Protein AF-A0A6I1NSP3-F1 (afdb_monomer_lite)

Radius of gyration: 12.03 Å; chains: 1; bounding box: 32×20×25 Å

Sequence (57 aa):
LLDYLCELCTEHGVEDPQRLARQLLILIDGAITVALVMGDHSDADNSQCMARKLLDL

Structure (mmCIF, N/CA/C/O backbone):
data_AF-A0A6I1NSP3-F1
#
_entry.id   AF-A0A6I1NSP3-F1
#
loop_
_atom_site.group_PDB
_atom_site.id
_atom_site.type_symbol
_atom_site.label_atom_id
_atom_site.label_alt_id
_atom_site.label_comp_id
_atom_site.label_asym_id
_atom_site.label_entity_id
_atom_site.label_seq_id
_atom_site.pdbx_PDB_ins_code
_atom_site.Cartn_x
_atom_site.Cartn_y
_atom_site.Cartn_z
_atom_site.occupancy
_atom_site.B_iso_or_equiv
_atom_site.auth_seq_id
_atom_site.auth_comp_id
_atom_site.auth_asym_id
_atom_site.auth_atom_id
_atom_site.pdbx_PDB_model_num
ATOM 1 N N . LEU A 1 1 ? 3.299 10.908 4.039 1.00 87.94 1 LEU A N 1
ATOM 2 C CA . LEU A 1 1 ? 2.995 9.617 3.377 1.00 87.94 1 LEU A CA 1
ATOM 3 C C . LEU A 1 1 ? 2.322 8.647 4.341 1.00 87.94 1 LEU A C 1
ATOM 5 O O . LEU A 1 1 ? 1.241 8.187 4.014 1.00 87.94 1 LEU A O 1
ATOM 9 N N . LEU A 1 2 ? 2.891 8.391 5.527 1.00 91.06 2 LEU A N 1
ATOM 10 C CA . LEU A 1 2 ? 2.244 7.537 6.534 1.00 91.06 2 LEU A CA 1
ATOM 11 C C . LEU A 1 2 ? 0.835 8.013 6.915 1.00 91.06 2 LEU A C 1
ATOM 13 O O . LEU A 1 2 ? -0.085 7.206 6.910 1.00 91.06 2 LEU A O 1
ATOM 17 N N . ASP A 1 3 ? 0.664 9.311 7.186 1.00 94.25 3 ASP A N 1
ATOM 18 C CA . ASP A 1 3 ? -0.642 9.873 7.565 1.00 94.25 3 ASP A CA 1
ATOM 19 C C . ASP A 1 3 ? -1.692 9.663 6.468 1.00 94.25 3 ASP A C 1
ATOM 21 O O . ASP A 1 3 ? -2.801 9.227 6.751 1.00 94.25 3 ASP A O 1
ATOM 25 N N . TYR A 1 4 ? -1.297 9.860 5.207 1.00 93.75 4 TYR A N 1
ATOM 26 C CA . TYR A 1 4 ? -2.145 9.603 4.043 1.00 93.75 4 TYR A CA 1
ATOM 27 C C . TY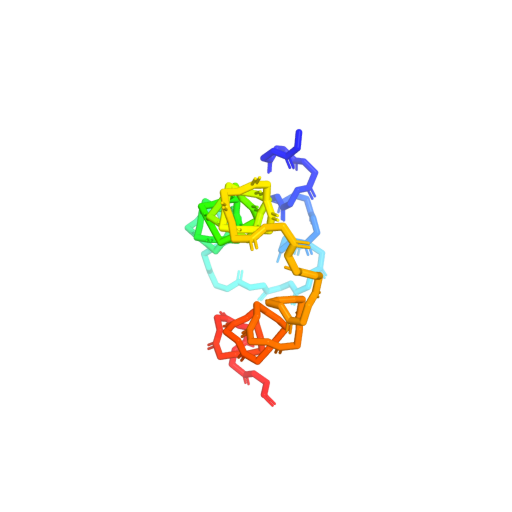R A 1 4 ? -2.516 8.119 3.904 1.00 93.75 4 TYR A C 1
ATOM 29 O O . TYR A 1 4 ? -3.669 7.782 3.665 1.00 93.75 4 TYR A O 1
ATOM 37 N N . LEU A 1 5 ? -1.556 7.208 4.095 1.00 93.38 5 LEU A N 1
ATOM 38 C CA . LEU A 1 5 ? -1.838 5.769 4.082 1.00 93.38 5 LEU A CA 1
ATOM 39 C C . LEU A 1 5 ? -2.763 5.367 5.235 1.00 93.38 5 LEU A C 1
ATOM 41 O O . LEU A 1 5 ? -3.608 4.496 5.061 1.00 93.38 5 LEU A O 1
ATOM 45 N N . CYS A 1 6 ? -2.620 5.994 6.402 1.00 94.06 6 CYS A N 1
ATOM 46 C CA . CYS A 1 6 ? -3.483 5.746 7.550 1.00 94.06 6 CYS A CA 1
ATOM 47 C C . CYS A 1 6 ? -4.909 6.239 7.293 1.00 94.06 6 CYS A C 1
ATOM 49 O O . CYS A 1 6 ? -5.856 5.521 7.610 1.00 94.06 6 CYS A O 1
ATOM 51 N N . GLU A 1 7 ? -5.064 7.423 6.699 1.00 94.94 7 GLU A N 1
ATOM 52 C CA . GLU A 1 7 ? -6.353 7.962 6.254 1.00 94.94 7 GLU A CA 1
ATOM 53 C C . GLU A 1 7 ? -7.020 7.002 5.262 1.00 94.94 7 GLU A C 1
ATOM 55 O O . GLU A 1 7 ? -8.126 6.535 5.519 1.00 94.94 7 GLU A O 1
ATOM 60 N N . LEU A 1 8 ? -6.293 6.566 4.229 1.00 92.44 8 LEU A N 1
ATOM 61 C CA . LEU A 1 8 ? -6.789 5.610 3.238 1.00 92.44 8 LEU A CA 1
ATOM 62 C C . LEU A 1 8 ? -7.198 4.259 3.858 1.00 92.44 8 LEU A C 1
ATOM 64 O O . LEU A 1 8 ? -8.254 3.714 3.540 1.00 92.44 8 LEU A O 1
ATOM 68 N N . CYS A 1 9 ? -6.388 3.708 4.770 1.00 91.56 9 CYS A N 1
ATOM 69 C CA . CYS A 1 9 ? -6.727 2.463 5.472 1.00 91.56 9 CYS A CA 1
ATOM 70 C C . CYS A 1 9 ? -7.955 2.635 6.383 1.00 91.56 9 CYS A C 1
ATOM 72 O O . CYS A 1 9 ? -8.723 1.692 6.570 1.00 91.56 9 CYS A O 1
ATOM 74 N N . THR A 1 10 ? -8.145 3.834 6.939 1.00 91.81 10 THR A N 1
ATOM 75 C CA . THR A 1 10 ? -9.304 4.167 7.775 1.00 91.81 10 THR A CA 1
ATOM 76 C C . THR A 1 10 ? -10.570 4.263 6.925 1.00 91.81 10 THR A C 1
ATOM 78 O O . THR A 1 10 ? -11.584 3.669 7.283 1.00 91.81 10 THR A O 1
ATOM 81 N N . GLU A 1 11 ? -10.510 4.937 5.774 1.00 92.62 11 GLU A N 1
ATOM 82 C CA . GLU A 1 11 ? -11.623 5.034 4.817 1.00 92.62 11 GLU A CA 1
ATOM 83 C C . GLU A 1 11 ? -12.051 3.664 4.271 1.00 92.62 11 GLU A C 1
ATOM 85 O O . GLU A 1 11 ? -13.235 3.429 4.030 1.00 92.62 11 GLU A O 1
ATOM 90 N N . HIS A 1 12 ? -11.103 2.735 4.126 1.00 88.44 12 HIS A N 1
ATOM 91 C CA . HIS A 1 12 ? -11.374 1.360 3.707 1.00 88.44 12 HIS A CA 1
ATOM 92 C C . HIS A 1 12 ? -11.862 0.427 4.826 1.00 88.44 12 HIS A C 1
ATOM 94 O O . HIS A 1 12 ? -12.160 -0.734 4.548 1.00 88.44 12 HIS A O 1
ATOM 100 N N . GLY A 1 13 ? -11.993 0.908 6.067 1.00 89.12 13 GLY A N 1
ATOM 101 C CA . GLY A 1 13 ? -12.543 0.119 7.174 1.00 89.12 13 GLY A CA 1
ATOM 102 C C . GLY A 1 13 ? -11.637 -1.024 7.640 1.00 89.12 13 GLY A C 1
ATOM 103 O O . GLY A 1 13 ? -12.131 -2.033 8.140 1.00 89.12 13 GLY A O 1
ATOM 104 N N . VAL A 1 14 ? -10.322 -0.884 7.463 1.00 90.50 14 VAL A N 1
ATOM 105 C CA . VAL A 1 14 ? -9.330 -1.867 7.918 1.00 90.50 14 VAL A CA 1
ATOM 106 C C . VAL A 1 14 ? -9.341 -1.945 9.449 1.00 90.50 14 VAL A C 1
ATOM 108 O O . VAL A 1 14 ? -9.448 -0.923 10.122 1.00 90.50 14 VAL A O 1
ATOM 111 N N . GLU A 1 15 ? -9.203 -3.151 10.008 1.00 88.12 15 GLU A N 1
ATOM 112 C CA . GLU A 1 15 ? -9.295 -3.401 11.457 1.00 88.12 15 GLU A CA 1
ATOM 113 C C . GLU A 1 15 ? -8.206 -2.672 12.273 1.00 88.12 15 GLU A C 1
ATOM 115 O O . GLU A 1 15 ? -8.475 -2.157 13.357 1.00 88.12 15 GLU A O 1
ATOM 120 N N . ASP A 1 16 ? -6.989 -2.562 11.728 1.00 91.94 16 ASP A N 1
ATOM 121 C CA . ASP A 1 16 ? -5.887 -1.775 12.300 1.00 91.94 16 ASP A CA 1
ATOM 122 C C . ASP A 1 16 ? -5.233 -0.894 11.213 1.00 91.94 16 ASP A C 1
ATOM 124 O O . ASP A 1 16 ? -4.210 -1.269 10.617 1.00 91.94 16 ASP A O 1
ATOM 128 N N . PRO A 1 17 ? -5.812 0.292 10.930 1.00 90.38 17 PRO A N 1
ATOM 129 C CA . PRO A 1 17 ? -5.352 1.174 9.859 1.00 90.38 17 PRO A CA 1
ATOM 130 C C . PRO A 1 17 ? -3.908 1.632 10.039 1.00 90.38 17 PRO A C 1
ATOM 132 O O . PRO A 1 17 ? -3.159 1.757 9.073 1.00 90.38 17 PRO A O 1
ATOM 135 N N . GLN A 1 18 ? -3.490 1.852 11.287 1.00 93.06 18 GLN A N 1
ATOM 136 C CA . GLN A 1 18 ? -2.140 2.310 11.585 1.00 93.06 18 GLN A CA 1
ATOM 137 C C . GLN A 1 18 ? -1.104 1.220 11.320 1.00 93.06 18 GLN A C 1
ATOM 139 O O . GLN A 1 18 ? -0.014 1.506 10.818 1.00 93.06 18 GLN A O 1
ATOM 144 N N . ARG A 1 19 ? -1.407 -0.033 11.675 1.00 93.44 19 ARG A N 1
ATOM 145 C CA . ARG A 1 19 ? -0.513 -1.159 11.398 1.00 93.44 19 ARG A CA 1
ATOM 146 C C . ARG A 1 19 ? -0.371 -1.395 9.907 1.00 93.44 19 ARG A C 1
ATOM 148 O O . ARG A 1 19 ? 0.767 -1.491 9.444 1.00 93.44 19 ARG A O 1
ATOM 155 N N . LEU A 1 20 ? -1.479 -1.419 9.174 1.00 92.69 20 LEU A N 1
ATOM 156 C CA . LEU A 1 20 ? -1.435 -1.615 7.733 1.00 92.69 20 LEU A CA 1
ATOM 157 C C . LEU A 1 20 ? -0.698 -0.468 7.030 1.00 92.69 20 LEU A C 1
ATOM 159 O O . LEU A 1 20 ? 0.188 -0.719 6.218 1.00 92.69 20 LEU A O 1
ATOM 163 N N . ALA A 1 21 ? -0.968 0.786 7.402 1.00 93.56 21 ALA A N 1
ATOM 164 C CA . ALA A 1 21 ? -0.282 1.945 6.835 1.00 93.56 21 ALA A CA 1
ATOM 165 C C . ALA A 1 21 ? 1.242 1.890 7.034 1.00 93.56 21 ALA A C 1
ATOM 167 O O . ALA A 1 21 ? 1.999 2.210 6.117 1.00 93.56 21 ALA A O 1
ATOM 168 N N . ARG A 1 22 ? 1.713 1.426 8.201 1.00 94.25 22 ARG A N 1
ATOM 169 C CA . ARG A 1 22 ? 3.149 1.202 8.446 1.00 94.25 22 ARG A CA 1
ATOM 170 C C . ARG A 1 22 ? 3.720 0.096 7.559 1.00 94.25 22 ARG A C 1
ATOM 172 O O . ARG A 1 22 ? 4.814 0.258 7.028 1.00 94.25 22 ARG A O 1
ATOM 179 N N . GLN A 1 23 ? 3.000 -1.012 7.391 1.00 92.69 23 GLN A N 1
ATOM 180 C CA . GLN A 1 23 ? 3.436 -2.118 6.531 1.00 92.69 23 GLN A CA 1
ATOM 181 C C . GLN A 1 23 ? 3.500 -1.698 5.056 1.00 92.69 23 GLN A C 1
ATOM 183 O O . GLN A 1 23 ? 4.471 -2.020 4.374 1.00 92.69 23 GLN A O 1
ATOM 188 N N . LEU A 1 24 ? 2.514 -0.928 4.587 1.00 92.12 24 LEU A N 1
ATOM 189 C CA . LEU A 1 24 ? 2.495 -0.357 3.241 1.00 92.12 24 LEU A CA 1
ATOM 190 C C . LEU A 1 24 ? 3.647 0.626 3.026 1.00 92.12 24 LEU A C 1
ATOM 192 O O . LEU A 1 24 ? 4.287 0.581 1.982 1.00 92.12 24 LEU A O 1
ATOM 196 N N . LEU A 1 25 ? 3.959 1.472 4.012 1.00 93.00 25 LEU A N 1
ATOM 197 C CA . LEU A 1 25 ? 5.085 2.399 3.911 1.00 93.00 25 LEU A CA 1
ATOM 198 C C . LEU A 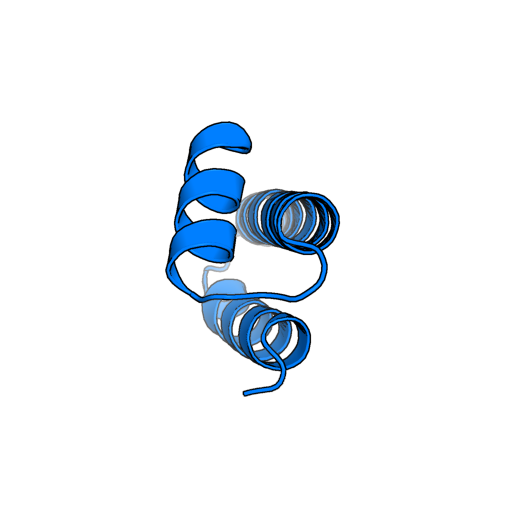1 25 ? 6.424 1.661 3.771 1.00 93.00 25 LEU A C 1
ATOM 200 O O . LEU A 1 25 ? 7.206 1.989 2.886 1.00 93.00 25 LEU A O 1
ATOM 204 N N . ILE A 1 26 ? 6.652 0.627 4.589 1.00 92.94 26 ILE A N 1
ATOM 205 C CA . ILE A 1 26 ? 7.856 -0.216 4.496 1.00 92.94 26 ILE A CA 1
ATOM 206 C C . ILE A 1 26 ? 7.951 -0.871 3.115 1.00 92.94 26 ILE A C 1
ATOM 208 O O . ILE A 1 26 ? 9.033 -0.932 2.534 1.00 92.94 26 ILE A O 1
ATOM 212 N N . LEU A 1 27 ? 6.827 -1.356 2.584 1.00 91.62 27 LEU A N 1
ATOM 213 C CA . LEU A 1 27 ? 6.785 -1.961 1.258 1.00 91.62 27 LEU A CA 1
ATOM 214 C C . LEU A 1 27 ? 7.121 -0.948 0.155 1.00 91.62 27 LEU A C 1
ATOM 216 O O . LEU A 1 27 ? 7.898 -1.275 -0.737 1.00 91.62 27 LEU A O 1
ATOM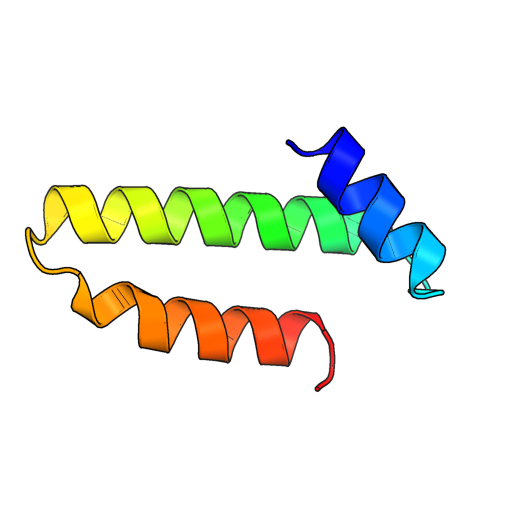 220 N N . ILE A 1 28 ? 6.579 0.271 0.226 1.00 89.75 28 ILE A N 1
ATOM 221 C CA . ILE A 1 28 ? 6.862 1.352 -0.731 1.00 89.75 28 ILE A CA 1
ATOM 222 C C . ILE A 1 28 ? 8.347 1.731 -0.691 1.00 89.75 28 ILE A C 1
ATOM 224 O O . ILE A 1 28 ? 8.991 1.782 -1.738 1.00 89.75 28 ILE A O 1
ATOM 228 N N . ASP A 1 29 ? 8.913 1.935 0.500 1.00 89.88 29 ASP A N 1
ATOM 229 C CA . ASP A 1 29 ? 10.330 2.282 0.658 1.00 89.88 29 ASP A CA 1
ATOM 230 C C . ASP A 1 29 ? 11.247 1.147 0.178 1.00 89.88 29 ASP A C 1
ATOM 232 O O . ASP A 1 29 ? 12.256 1.390 -0.493 1.00 89.88 29 ASP A O 1
ATOM 236 N N . GLY A 1 30 ? 10.874 -0.105 0.466 1.00 88.06 30 GLY A N 1
ATOM 237 C CA . GLY A 1 30 ? 11.555 -1.294 -0.039 1.00 88.06 30 GLY A CA 1
ATOM 238 C C . GLY A 1 30 ? 11.527 -1.366 -1.565 1.00 88.06 30 GLY A C 1
ATOM 239 O O . GLY A 1 30 ? 12.576 -1.529 -2.180 1.00 88.06 30 GLY A O 1
ATOM 240 N N . ALA A 1 31 ? 10.363 -1.161 -2.182 1.00 87.12 31 ALA A N 1
ATOM 241 C CA . ALA A 1 31 ? 10.193 -1.166 -3.634 1.00 87.12 31 ALA A CA 1
ATOM 242 C C . ALA A 1 31 ? 11.051 -0.094 -4.323 1.00 87.12 31 ALA A C 1
ATOM 244 O O . ALA A 1 31 ? 11.753 -0.384 -5.291 1.00 87.12 31 ALA A O 1
ATOM 245 N N . ILE A 1 32 ? 11.039 1.136 -3.793 1.00 85.31 32 ILE A N 1
ATOM 246 C CA . ILE A 1 32 ? 11.855 2.248 -4.301 1.00 85.31 32 ILE A CA 1
ATOM 247 C C . ILE A 1 32 ? 13.342 1.908 -4.181 1.00 85.31 32 ILE A C 1
ATOM 249 O O . ILE A 1 32 ? 14.100 2.095 -5.132 1.00 85.31 32 ILE A O 1
ATOM 253 N N . THR A 1 33 ? 13.762 1.385 -3.027 1.00 88.06 33 THR A N 1
ATOM 254 C CA . THR A 1 33 ? 15.164 1.034 -2.777 1.00 88.06 33 THR A CA 1
ATOM 255 C C . THR A 1 33 ? 15.647 -0.048 -3.736 1.00 88.06 33 THR A C 1
ATOM 257 O O . THR A 1 33 ? 16.712 0.103 -4.331 1.00 88.06 33 THR A O 1
ATOM 260 N N . VAL A 1 34 ? 14.873 -1.123 -3.919 1.00 83.94 34 VAL A N 1
ATOM 261 C CA . VAL A 1 34 ? 15.261 -2.214 -4.820 1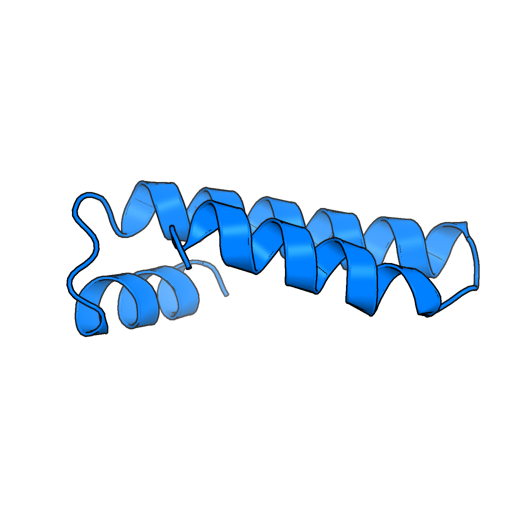.00 83.94 34 VAL A CA 1
ATOM 262 C C . VAL A 1 34 ? 15.302 -1.720 -6.267 1.00 83.94 34 VAL A C 1
ATOM 264 O O . VAL A 1 34 ? 16.313 -1.942 -6.925 1.00 83.94 34 VAL A O 1
ATOM 267 N N . ALA A 1 35 ? 14.307 -0.957 -6.730 1.00 81.44 35 ALA A N 1
ATOM 268 C CA . ALA A 1 35 ? 14.313 -0.404 -8.087 1.00 81.44 35 ALA A CA 1
ATOM 269 C C . ALA A 1 35 ? 15.538 0.494 -8.357 1.00 81.44 35 ALA A C 1
ATOM 271 O O . ALA A 1 35 ? 16.137 0.434 -9.430 1.00 81.44 35 ALA A O 1
ATOM 272 N N . LEU A 1 36 ? 15.952 1.302 -7.374 1.00 82.81 36 LEU A N 1
ATOM 273 C CA . LEU A 1 36 ? 17.139 2.157 -7.490 1.00 82.81 36 LEU A CA 1
ATOM 274 C C . LEU A 1 36 ? 18.455 1.364 -7.475 1.00 82.81 36 LEU A C 1
ATOM 276 O O . LEU A 1 36 ? 19.395 1.744 -8.169 1.00 82.81 36 LEU A O 1
ATOM 280 N N . VAL A 1 37 ? 18.540 0.286 -6.690 1.00 86.69 37 VAL A N 1
ATOM 281 C CA . VAL A 1 37 ? 19.754 -0.543 -6.569 1.00 86.69 37 VAL A CA 1
ATOM 282 C C . VAL A 1 37 ? 19.903 -1.507 -7.744 1.00 86.69 37 VAL A C 1
ATOM 284 O O . VAL A 1 37 ? 21.007 -1.680 -8.257 1.00 86.69 37 VAL A O 1
ATOM 287 N N . MET A 1 38 ? 18.806 -2.132 -8.170 1.00 82.00 38 MET A N 1
ATOM 288 C CA . MET A 1 38 ? 18.791 -3.101 -9.267 1.00 82.00 38 MET A CA 1
ATOM 289 C C . MET A 1 38 ? 18.791 -2.421 -10.641 1.00 82.00 38 MET A C 1
ATOM 291 O O . MET A 1 38 ? 19.167 -3.051 -11.626 1.00 82.00 38 MET A O 1
ATOM 295 N N . GLY A 1 39 ? 18.398 -1.142 -10.723 1.00 75.00 39 GLY A N 1
ATOM 296 C CA . GLY A 1 39 ? 18.311 -0.396 -11.983 1.00 75.00 39 GLY A CA 1
ATOM 297 C C . GLY A 1 39 ? 17.207 -0.895 -12.923 1.00 75.00 39 GLY A C 1
ATOM 298 O O . GLY A 1 39 ? 17.169 -0.495 -14.086 1.00 75.00 39 GLY A O 1
ATOM 299 N N . ASP A 1 40 ? 16.327 -1.765 -12.425 1.00 70.69 40 ASP A N 1
ATOM 300 C CA . ASP A 1 40 ? 15.209 -2.366 -13.140 1.00 70.69 40 ASP A CA 1
ATOM 301 C C . ASP A 1 40 ? 13.907 -2.039 -12.393 1.00 70.69 40 ASP A C 1
ATOM 303 O O . ASP A 1 40 ? 13.794 -2.207 -11.180 1.00 70.69 40 ASP A O 1
ATOM 307 N N . HIS A 1 41 ? 12.916 -1.538 -13.128 1.00 67.69 41 HIS A N 1
ATOM 308 C CA . HIS A 1 41 ? 11.610 -1.150 -12.595 1.00 67.69 41 HIS A CA 1
ATOM 309 C C . HIS A 1 41 ? 10.610 -2.316 -12.537 1.00 67.69 41 HIS A C 1
ATOM 311 O O . HIS A 1 41 ? 9.476 -2.122 -12.096 1.00 67.69 41 HIS A O 1
ATOM 317 N N . SER A 1 42 ? 11.025 -3.523 -12.936 1.00 70.88 42 SER A N 1
ATOM 318 C CA . SER A 1 42 ? 10.221 -4.752 -12.869 1.00 70.88 42 SER A CA 1
ATOM 319 C C . SER A 1 42 ? 9.768 -5.109 -11.440 1.00 70.88 42 SER A C 1
ATOM 321 O O . SER A 1 42 ? 8.778 -5.816 -11.258 1.00 70.88 42 SER A O 1
ATOM 323 N N . ASP A 1 43 ? 10.424 -4.573 -10.402 1.00 68.69 43 ASP A N 1
ATOM 324 C CA . ASP A 1 43 ? 10.049 -4.782 -8.993 1.00 68.69 43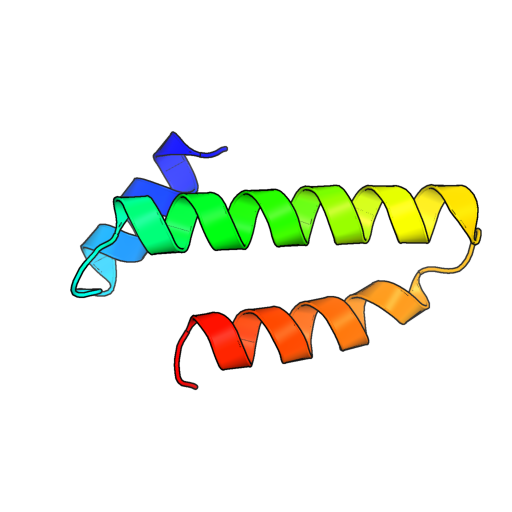 ASP A CA 1
ATOM 325 C C . ASP A 1 43 ? 8.733 -4.112 -8.572 1.00 68.69 43 ASP A C 1
ATOM 327 O O . ASP A 1 43 ? 8.207 -4.391 -7.486 1.00 68.69 43 ASP A O 1
ATOM 331 N N . ALA A 1 44 ? 8.153 -3.272 -9.432 1.00 71.94 44 ALA A N 1
ATOM 332 C CA . ALA A 1 44 ? 6.821 -2.722 -9.218 1.00 71.94 44 ALA A CA 1
ATOM 333 C C . ALA A 1 44 ? 5.745 -3.826 -9.171 1.00 71.94 44 ALA A C 1
ATOM 335 O O . ALA A 1 44 ? 4.872 -3.783 -8.301 1.00 71.94 44 ALA A O 1
ATOM 336 N N . ASP A 1 45 ? 5.851 -4.855 -10.020 1.00 75.69 45 ASP A N 1
ATOM 337 C CA . ASP A 1 45 ? 4.880 -5.959 -10.084 1.00 75.69 45 ASP A CA 1
ATOM 338 C C . ASP A 1 45 ? 4.931 -6.834 -8.821 1.00 75.69 45 ASP A C 1
ATOM 340 O O . ASP A 1 45 ? 3.901 -7.197 -8.240 1.00 75.69 45 ASP A O 1
ATOM 344 N N . ASN A 1 46 ? 6.142 -7.121 -8.329 1.00 78.44 46 ASN A N 1
ATOM 345 C CA . ASN A 1 46 ? 6.342 -7.838 -7.068 1.00 78.44 46 ASN A CA 1
ATOM 346 C C . ASN A 1 46 ? 5.773 -7.049 -5.885 1.00 78.44 46 ASN A C 1
ATOM 348 O O . ASN A 1 46 ? 5.067 -7.603 -5.037 1.00 78.44 46 ASN A O 1
ATOM 352 N N . SER A 1 47 ? 6.028 -5.744 -5.860 1.00 80.38 47 SER A N 1
ATOM 353 C CA . SER A 1 47 ? 5.539 -4.851 -4.813 1.00 80.38 47 SER A CA 1
ATOM 354 C C . SER A 1 47 ? 4.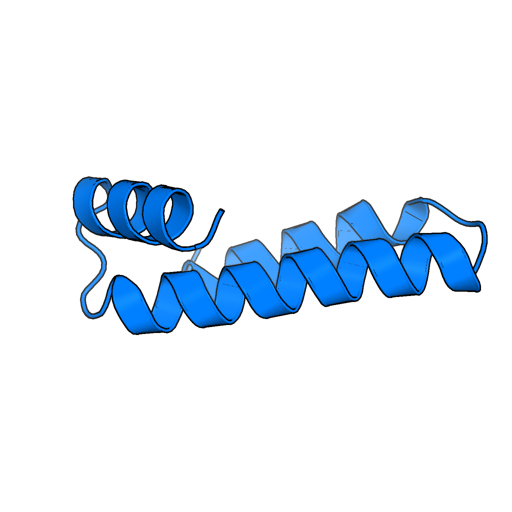013 -4.735 -4.839 1.00 80.38 47 SER A C 1
ATOM 356 O O . SER A 1 47 ? 3.378 -4.757 -3.787 1.00 80.38 47 SER A O 1
ATOM 358 N N . GLN A 1 48 ? 3.391 -4.726 -6.022 1.00 81.19 48 GLN A N 1
ATOM 359 C CA . GLN A 1 48 ? 1.935 -4.769 -6.160 1.00 81.19 48 GLN A CA 1
ATOM 360 C C . GLN A 1 48 ? 1.348 -6.075 -5.601 1.00 81.19 48 GLN A C 1
ATOM 362 O O . GLN A 1 48 ? 0.364 -6.044 -4.859 1.00 81.19 48 GLN A O 1
ATOM 367 N N . CYS A 1 49 ? 1.955 -7.223 -5.914 1.00 84.19 49 CYS A N 1
ATOM 368 C CA . CYS A 1 49 ? 1.524 -8.522 -5.392 1.00 84.19 49 CYS A CA 1
ATOM 369 C C . CYS A 1 49 ? 1.628 -8.583 -3.858 1.00 84.19 49 CYS A C 1
ATOM 371 O O . CYS A 1 49 ? 0.735 -9.090 -3.179 1.00 84.19 49 CYS A O 1
ATOM 373 N N . MET A 1 50 ? 2.693 -8.017 -3.289 1.00 85.62 50 MET A N 1
ATOM 374 C CA . MET A 1 50 ? 2.857 -7.915 -1.838 1.00 85.62 50 MET A CA 1
ATOM 375 C C . MET A 1 50 ? 1.838 -6.965 -1.202 1.00 85.62 50 MET A C 1
ATOM 377 O O . MET A 1 50 ? 1.269 -7.306 -0.167 1.00 85.62 50 MET A O 1
ATOM 381 N N . ALA A 1 51 ? 1.551 -5.821 -1.829 1.00 85.62 51 ALA A N 1
ATOM 382 C CA . ALA A 1 51 ? 0.530 -4.891 -1.353 1.00 85.62 51 ALA A CA 1
ATOM 383 C C . ALA A 1 51 ? -0.852 -5.555 -1.327 1.00 85.62 51 ALA A C 1
ATOM 385 O O . ALA A 1 51 ? -1.597 -5.389 -0.368 1.00 85.62 51 ALA A O 1
ATOM 386 N N . ARG A 1 52 ? -1.161 -6.374 -2.339 1.00 85.69 52 ARG A N 1
ATOM 387 C CA . ARG A 1 52 ? -2.394 -7.165 -2.405 1.00 85.69 52 ARG A CA 1
ATOM 388 C C . ARG A 1 52 ? -2.562 -8.081 -1.193 1.00 85.69 52 ARG A C 1
ATOM 390 O O . ARG A 1 52 ? -3.601 -8.051 -0.549 1.00 85.69 52 ARG A O 1
ATOM 397 N N . LYS A 1 53 ? -1.497 -8.808 -0.841 1.00 86.44 53 LYS A N 1
ATOM 398 C CA . LYS A 1 53 ? -1.468 -9.695 0.330 1.00 86.44 53 LYS A CA 1
ATOM 399 C C . LYS A 1 53 ? -1.605 -8.939 1.647 1.00 86.44 53 LYS A C 1
ATOM 401 O O . LYS A 1 53 ? -2.198 -9.464 2.573 1.00 86.44 53 LYS A O 1
ATOM 406 N N . LEU A 1 54 ? -1.044 -7.732 1.748 1.00 83.00 54 LEU A N 1
ATOM 407 C CA . LEU A 1 54 ? -1.209 -6.887 2.937 1.00 83.00 54 LEU A CA 1
ATOM 408 C C . LEU A 1 54 ? -2.642 -6.358 3.081 1.00 83.00 54 LEU A C 1
ATOM 410 O O . LEU A 1 54 ? -3.072 -6.078 4.193 1.00 83.00 54 LEU A O 1
ATOM 414 N N . LEU A 1 55 ? -3.359 -6.218 1.967 1.00 82.88 55 LEU A N 1
ATOM 415 C CA . LEU A 1 55 ? -4.746 -5.762 1.916 1.00 82.88 55 LEU A CA 1
ATOM 416 C C . LEU A 1 55 ? -5.770 -6.908 2.027 1.00 82.88 55 LEU A C 1
ATOM 418 O O . LEU A 1 55 ? -6.960 -6.635 1.905 1.00 82.88 55 LEU A O 1
ATOM 422 N N . ASP A 1 56 ? -5.330 -8.160 2.218 1.00 79.50 56 ASP A N 1
ATOM 423 C CA . ASP A 1 56 ? -6.173 -9.369 2.163 1.00 79.50 56 ASP A CA 1
ATOM 424 C C . ASP A 1 56 ? -7.041 -9.468 0.880 1.00 79.50 56 ASP A C 1
ATOM 426 O O . ASP A 1 56 ? -8.168 -9.968 0.897 1.00 79.50 56 ASP A O 1
ATOM 430 N N . LEU A 1 57 ? -6.509 -8.981 -0.249 1.00 59.56 57 LEU A N 1
ATOM 431 C CA . LEU A 1 57 ? -7.124 -8.999 -1.590 1.00 59.56 57 LEU A CA 1
ATOM 432 C C . LEU A 1 57 ? -6.545 -10.104 -2.491 1.00 59.56 57 LEU A C 1
ATOM 434 O O . LEU A 1 57 ? -7.150 -10.344 -3.562 1.00 59.56 57 LEU A O 1
#

pLDDT: mean 86.03, std 7.92, range [59.56, 94.94]

Foldseek 3Di:
DLVVQLVVLVVVVPPRSNVLSVVLVVLVVVLVVCCVVVVHNPSVVVSVVVNCVSVVD

Secondary structure (DSSP, 8-state):
-HHHHHHHHHHTT-SSHHHHHHHHHHHHHHHHHHHHHHS-TTHHHHHHHHHHHHTT-